Protein AF-A0A7S3IAA1-F1 (afdb_monomer_lite)

InterPro domains:
  IPR026060 Associate of Myc 1 [PTHR13168] (33-112)

Secondary structure (DSSP, 8-state):
-HHHHHHHHHHHHHHHHHHHHHHHHHHHTS-HHHHHHHHHHHHHHTTHHHHHHHHHHHHHH-SS--S-HHHHHHHHTT--TT--HHHHHHHHHHHHHHHHHHHHHHHHHHHHHT--

pLDDT: mean 79.49, std 13.41, range [42.34, 96.75]

Radius of gyration: 30.26 Å; chains: 1; bounding box: 79×22×72 Å

Organism: NCBI:txid182087

Sequence (116 aa):
AEWQRVGERERGSLIGEMAGLVNAVTSQFQSPEKKKEEFRQYLERSGVIDVLTKVLVRLYEEPEKPANAIDFVKMTLGAPTGVDVDALKAENEQLRAKVAELQAQVESLASHTNEE

Foldseek 3Di:
DVVVVVVVVVVVVVVVVVVVVVVVVVVVPCPPVNVVVVVVVVCVVVCVVVQQVVLVVVQVPDPDHDPDSVVSSCVSSPVDPDPPPVVVVVVVVVVVVVVVVVVVVVVVVVVVVVVD

Structure (mmCIF, N/CA/C/O backbone):
data_AF-A0A7S3IAA1-F1
#
_entry.id   AF-A0A7S3IAA1-F1
#
loop_
_atom_site.group_PDB
_atom_site.id
_atom_site.type_symbol
_atom_site.label_atom_id
_atom_site.label_alt_id
_atom_site.label_comp_id
_atom_site.label_asym_id
_atom_site.label_entity_id
_atom_site.label_seq_id
_atom_site.pdbx_PDB_ins_code
_atom_site.Cartn_x
_atom_site.Cartn_y
_atom_site.Cartn_z
_atom_site.occupancy
_atom_site.B_iso_or_equiv
_atom_site.auth_seq_id
_atom_site.auth_comp_id
_atom_site.auth_asym_id
_atom_site.auth_atom_id
_atom_site.pdbx_PDB_model_num
ATOM 1 N N . ALA A 1 1 ? 38.589 6.224 50.310 1.00 60.28 1 ALA A N 1
ATOM 2 C CA . ALA A 1 1 ? 37.349 5.859 49.588 1.00 60.28 1 ALA A CA 1
ATOM 3 C C . ALA A 1 1 ? 37.126 6.667 48.297 1.00 60.28 1 ALA A C 1
ATOM 5 O O . ALA A 1 1 ? 36.463 6.169 47.399 1.00 60.28 1 ALA A O 1
ATOM 6 N N . GLU A 1 2 ? 37.658 7.890 48.162 1.00 56.16 2 GLU A N 1
ATOM 7 C CA . GLU A 1 2 ? 37.430 8.732 46.968 1.00 56.16 2 GLU A CA 1
ATOM 8 C C . GLU A 1 2 ? 38.263 8.346 45.742 1.00 56.16 2 GLU A C 1
ATOM 10 O O . GLU A 1 2 ? 37.742 8.353 44.631 1.00 56.16 2 GLU A O 1
ATOM 15 N N . TRP A 1 3 ? 39.512 7.920 45.938 1.00 59.66 3 TRP A N 1
ATOM 16 C CA . TRP A 1 3 ? 40.422 7.548 44.848 1.00 59.66 3 TRP A CA 1
ATOM 17 C C . TRP A 1 3 ? 39.935 6.360 43.999 1.00 59.66 3 TRP A C 1
ATOM 19 O O . TRP A 1 3 ? 40.119 6.361 42.785 1.00 59.66 3 TRP A O 1
ATOM 29 N N . GLN A 1 4 ? 39.233 5.388 44.596 1.00 59.91 4 GLN A N 1
ATOM 30 C CA . GLN A 1 4 ? 38.594 4.294 43.845 1.00 59.91 4 GLN A CA 1
ATOM 31 C C . GLN A 1 4 ? 37.430 4.793 42.977 1.00 59.91 4 GLN A C 1
ATOM 33 O O . GLN A 1 4 ? 37.339 4.416 41.812 1.00 59.91 4 GLN A O 1
ATOM 38 N N . ARG A 1 5 ? 36.600 5.707 43.504 1.00 62.38 5 ARG A N 1
ATOM 39 C CA . ARG A 1 5 ? 35.459 6.299 42.779 1.00 62.38 5 ARG A CA 1
ATOM 40 C C . ARG A 1 5 ? 35.874 7.190 41.608 1.00 62.38 5 ARG A C 1
ATOM 42 O O . ARG A 1 5 ? 35.110 7.330 40.655 1.00 62.38 5 ARG A O 1
ATOM 49 N N . VAL A 1 6 ? 37.039 7.836 41.683 1.00 63.28 6 VAL A N 1
ATOM 50 C CA . VAL A 1 6 ? 37.577 8.642 40.573 1.00 63.28 6 VAL A CA 1
ATOM 51 C C . VAL A 1 6 ? 38.027 7.728 39.433 1.00 63.28 6 VAL A C 1
ATOM 53 O O . VAL A 1 6 ? 37.550 7.892 38.313 1.00 63.28 6 VAL A O 1
ATOM 56 N N . GLY A 1 7 ? 38.816 6.692 39.733 1.00 67.56 7 GLY A N 1
ATOM 57 C CA . GLY A 1 7 ? 39.273 5.741 38.715 1.00 67.56 7 GLY A CA 1
ATOM 58 C C . GLY A 1 7 ? 38.140 4.956 38.043 1.00 67.56 7 GLY A C 1
ATOM 59 O O . GLY A 1 7 ? 38.246 4.597 36.877 1.00 67.56 7 GLY A O 1
ATOM 60 N N . GLU A 1 8 ? 37.030 4.700 38.738 1.00 65.00 8 GLU A N 1
ATOM 61 C CA . GLU A 1 8 ? 35.856 4.027 38.160 1.00 65.00 8 GLU A CA 1
ATOM 62 C C . GLU A 1 8 ? 35.083 4.904 37.167 1.00 65.00 8 GLU A C 1
ATOM 64 O O . GLU A 1 8 ? 34.632 4.411 36.133 1.00 65.00 8 GLU A O 1
ATOM 69 N N . ARG A 1 9 ? 34.977 6.212 37.443 1.00 67.50 9 ARG A N 1
ATOM 70 C CA . ARG A 1 9 ? 34.344 7.172 36.526 1.00 67.50 9 ARG A CA 1
ATOM 71 C C . ARG A 1 9 ? 35.165 7.375 35.260 1.00 67.50 9 ARG A C 1
ATOM 73 O O . ARG A 1 9 ? 34.595 7.385 34.174 1.00 67.50 9 ARG A O 1
ATOM 80 N N . GLU A 1 10 ? 36.484 7.475 35.386 1.00 69.69 10 GLU A N 1
ATOM 81 C CA . GLU A 1 10 ? 37.376 7.596 34.228 1.00 69.69 10 GLU A CA 1
ATOM 82 C C . GLU A 1 10 ? 37.354 6.327 33.368 1.00 69.69 10 GLU A C 1
ATOM 84 O O . GLU A 1 10 ? 37.229 6.416 32.149 1.00 69.69 10 GLU A O 1
ATOM 89 N N . ARG A 1 11 ? 37.350 5.135 33.988 1.00 68.06 11 ARG A N 1
ATOM 90 C CA . ARG A 1 11 ? 37.173 3.863 33.264 1.00 68.06 11 ARG A CA 1
ATOM 91 C C . ARG A 1 11 ? 35.837 3.796 32.519 1.00 68.06 11 ARG A C 1
ATOM 93 O O . ARG A 1 11 ? 35.815 3.363 31.372 1.00 68.06 11 ARG A O 1
ATOM 100 N N . GLY A 1 12 ? 34.739 4.237 33.136 1.00 70.81 12 GLY A N 1
ATOM 101 C CA . GLY A 1 12 ? 33.426 4.296 32.483 1.00 70.81 12 GLY A CA 1
ATOM 102 C C . GLY A 1 12 ? 33.385 5.266 31.296 1.00 70.81 12 GLY A C 1
ATOM 103 O O . GLY A 1 12 ? 32.824 4.929 30.256 1.00 70.81 12 GLY A O 1
ATOM 104 N N . SER A 1 13 ? 34.035 6.429 31.424 1.00 79.12 13 SER A N 1
ATOM 105 C CA . SER A 1 13 ? 34.156 7.421 30.345 1.00 79.12 13 SER A CA 1
ATOM 106 C C . SER A 1 13 ? 34.938 6.868 29.155 1.00 79.12 13 SER A C 1
ATOM 108 O O . SER A 1 13 ? 34.457 6.915 28.027 1.00 79.12 13 SER A O 1
ATOM 110 N N . LEU A 1 14 ? 36.096 6.253 29.413 1.00 76.44 14 LEU A N 1
ATOM 111 C CA . LEU A 1 14 ? 36.941 5.658 28.374 1.00 76.44 14 LEU A CA 1
ATOM 112 C C . LEU A 1 14 ? 36.243 4.499 27.648 1.00 76.44 14 LEU A C 1
ATOM 114 O O . LEU A 1 14 ? 36.376 4.360 26.434 1.00 76.44 14 LEU A O 1
ATOM 118 N N . ILE A 1 15 ? 35.469 3.676 28.366 1.00 79.56 15 ILE A N 1
ATOM 119 C CA . ILE A 1 15 ? 34.660 2.610 27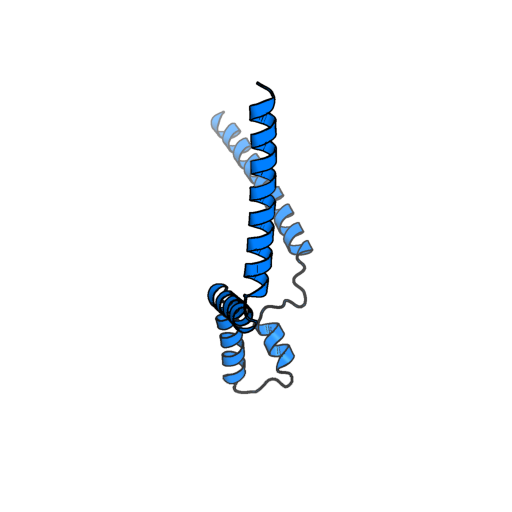.754 1.00 79.56 15 ILE A CA 1
ATOM 120 C C . ILE A 1 15 ? 33.554 3.205 26.873 1.00 79.56 15 ILE A C 1
ATOM 122 O O . ILE A 1 15 ? 33.324 2.702 25.775 1.00 79.56 15 ILE A O 1
ATOM 126 N N . GLY A 1 16 ? 32.896 4.281 27.315 1.00 79.00 16 GLY A N 1
ATOM 127 C CA . GLY A 1 16 ? 31.887 4.990 26.523 1.00 79.00 16 GLY A CA 1
ATOM 128 C C . GLY A 1 16 ? 32.458 5.617 25.246 1.00 79.00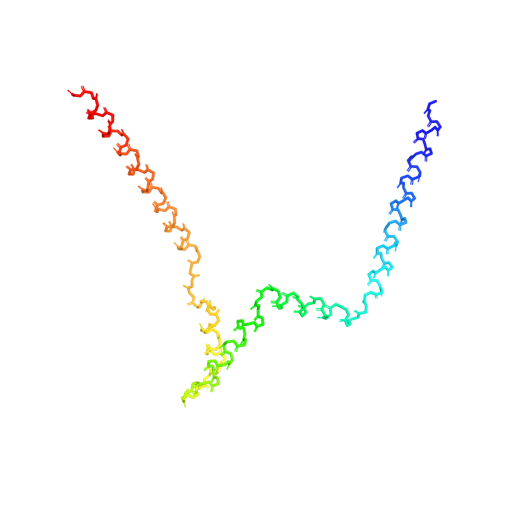 16 GLY A C 1
ATOM 129 O O . GLY A 1 16 ? 31.872 5.471 24.175 1.00 79.00 16 GLY A O 1
ATOM 130 N N . GLU A 1 17 ? 33.631 6.245 25.335 1.00 82.50 17 GLU A N 1
ATOM 131 C CA . GLU A 1 17 ? 34.351 6.815 24.188 1.00 82.50 17 GLU A CA 1
ATOM 132 C C . GLU A 1 17 ? 34.796 5.730 23.199 1.00 82.50 17 GLU A C 1
ATOM 134 O O . GLU A 1 17 ? 34.555 5.852 21.997 1.00 82.50 17 GLU A O 1
ATOM 139 N N . MET A 1 18 ? 35.368 4.628 23.694 1.00 77.38 18 MET A N 1
ATOM 140 C CA . MET A 1 18 ? 35.743 3.471 22.872 1.00 77.38 18 MET A CA 1
ATOM 141 C C . MET A 1 18 ? 34.523 2.838 22.196 1.00 77.38 18 MET A C 1
ATOM 143 O O . MET A 1 18 ? 34.579 2.527 21.009 1.00 77.38 18 MET A O 1
ATOM 147 N N . ALA A 1 19 ? 33.401 2.691 22.906 1.00 79.19 19 ALA A N 1
ATOM 148 C CA . ALA A 1 19 ? 32.158 2.186 22.325 1.00 79.19 19 ALA A CA 1
ATOM 149 C C . ALA A 1 19 ? 31.622 3.114 21.220 1.00 79.19 19 ALA A C 1
ATOM 151 O O . ALA A 1 19 ? 31.203 2.637 20.163 1.00 79.19 19 ALA A O 1
ATOM 152 N N . GLY A 1 20 ? 31.688 4.434 21.426 1.00 78.69 20 GLY A N 1
ATOM 153 C CA . GLY A 1 20 ? 31.322 5.433 20.419 1.00 78.69 20 GLY A CA 1
ATOM 154 C C . GLY A 1 20 ? 32.208 5.369 19.171 1.00 78.69 20 GLY A C 1
ATOM 155 O O . GLY A 1 20 ? 31.694 5.352 18.051 1.00 78.69 20 GLY A O 1
ATOM 156 N N . LEU A 1 21 ? 33.527 5.259 19.357 1.00 79.25 21 LEU A N 1
ATOM 157 C CA . LEU A 1 21 ? 34.501 5.115 18.271 1.00 79.25 21 LEU A CA 1
ATOM 158 C C . LEU A 1 21 ? 34.298 3.816 17.485 1.00 79.25 21 LEU A C 1
ATOM 160 O O . LEU A 1 21 ? 34.279 3.845 16.257 1.00 79.25 21 LEU A O 1
ATOM 164 N N . VAL A 1 22 ? 34.080 2.690 18.169 1.00 76.31 22 VAL A N 1
ATOM 165 C CA . VAL A 1 22 ? 33.798 1.399 17.522 1.00 76.31 22 VAL A CA 1
ATOM 166 C C . VAL A 1 22 ? 32.531 1.486 16.673 1.00 76.31 22 VAL A C 1
ATOM 168 O O . VAL A 1 22 ? 32.541 1.016 15.540 1.00 76.31 22 VAL A O 1
ATOM 171 N N . ASN A 1 23 ? 31.468 2.129 17.166 1.00 76.75 23 ASN A N 1
ATOM 172 C CA . ASN A 1 23 ? 30.213 2.274 16.425 1.00 76.75 23 ASN A CA 1
ATOM 173 C C . ASN A 1 23 ? 30.342 3.201 15.197 1.00 76.75 23 ASN A C 1
ATOM 175 O O . ASN A 1 23 ? 29.765 2.946 14.139 1.00 76.75 23 ASN A O 1
ATOM 179 N N . ALA A 1 24 ? 31.132 4.273 15.312 1.00 72.25 24 ALA A N 1
ATOM 180 C CA . ALA A 1 24 ? 31.429 5.163 14.191 1.00 72.25 24 ALA A CA 1
ATOM 181 C C . ALA A 1 24 ? 32.234 4.441 13.098 1.00 72.25 24 ALA A C 1
ATOM 183 O O . ALA A 1 24 ? 31.900 4.523 11.916 1.00 72.25 24 ALA A O 1
ATOM 184 N N . VAL A 1 25 ? 33.247 3.675 13.506 1.00 72.38 25 VAL A N 1
ATOM 185 C CA . VAL A 1 25 ? 34.108 2.897 12.611 1.00 72.38 25 VAL A CA 1
ATOM 186 C C . VAL A 1 25 ? 33.319 1.784 11.909 1.00 72.38 25 VAL A C 1
ATOM 188 O O . VAL A 1 25 ? 33.410 1.645 10.691 1.00 72.38 25 VAL A O 1
ATOM 191 N N . THR A 1 26 ? 32.482 1.023 12.621 1.00 66.12 26 THR A N 1
ATOM 192 C CA . THR A 1 26 ? 31.661 -0.039 12.008 1.00 66.12 26 THR A CA 1
ATOM 193 C C . THR A 1 26 ? 30.626 0.505 11.020 1.00 66.12 26 THR A C 1
ATOM 195 O O . THR A 1 26 ? 30.405 -0.114 9.978 1.00 66.12 26 THR A O 1
ATOM 198 N N . SER A 1 27 ? 30.040 1.677 11.288 1.00 64.19 27 SER A N 1
ATOM 199 C CA . SER A 1 27 ? 29.138 2.379 10.360 1.00 64.19 27 SER A CA 1
ATOM 200 C C . SER A 1 27 ? 29.848 2.826 9.076 1.00 64.19 27 SER A C 1
ATOM 202 O O . SER A 1 27 ? 29.290 2.725 7.979 1.00 64.19 27 SER A O 1
ATOM 204 N N . GLN A 1 28 ? 31.109 3.252 9.196 1.00 61.78 28 GLN A N 1
ATOM 205 C CA . GLN A 1 28 ? 31.953 3.663 8.072 1.00 61.78 28 GLN A CA 1
ATOM 206 C C . GLN A 1 28 ? 32.351 2.481 7.166 1.00 61.78 28 GLN A C 1
ATOM 208 O O . GLN A 1 28 ? 32.603 2.677 5.978 1.00 61.78 28 GLN A O 1
ATOM 213 N N . PHE A 1 29 ? 32.337 1.252 7.699 1.00 56.69 29 PHE A N 1
ATOM 214 C CA . PHE A 1 29 ? 32.621 0.010 6.969 1.00 56.69 29 PHE A CA 1
ATOM 215 C C . PHE A 1 29 ? 31.384 -0.735 6.449 1.00 56.69 29 PHE A C 1
ATOM 217 O O . PHE A 1 29 ? 31.532 -1.756 5.771 1.00 56.69 29 PHE A O 1
ATOM 224 N N . GLN A 1 30 ? 30.160 -0.265 6.714 1.00 61.53 30 GLN A N 1
ATOM 225 C CA . GLN A 1 30 ? 29.001 -0.791 5.995 1.00 61.53 30 GLN A CA 1
ATOM 226 C C . GLN A 1 30 ? 29.072 -0.313 4.546 1.00 61.53 30 GLN A C 1
ATOM 228 O O . GLN A 1 30 ? 28.681 0.813 4.229 1.00 61.53 30 GLN A O 1
ATOM 233 N N . SER A 1 31 ? 29.584 -1.181 3.671 1.00 70.81 31 SER A N 1
ATOM 234 C CA . SER A 1 31 ? 29.641 -0.897 2.244 1.00 70.81 31 SER A CA 1
ATOM 235 C C . SER A 1 31 ? 28.231 -0.545 1.731 1.00 70.81 31 SER A C 1
ATOM 237 O O . SER A 1 31 ? 27.233 -1.074 2.245 1.00 70.81 31 SER A O 1
ATOM 239 N N . PRO A 1 32 ? 28.102 0.356 0.744 1.00 78.19 32 PRO A N 1
ATOM 240 C CA . PRO A 1 32 ? 26.813 0.696 0.140 1.00 78.19 32 PRO A CA 1
ATOM 241 C C . PRO A 1 32 ? 25.993 -0.538 -0.276 1.00 78.19 32 PRO A C 1
ATOM 243 O O . PRO A 1 32 ? 24.764 -0.526 -0.220 1.00 78.19 32 PRO A O 1
ATOM 246 N N . GLU A 1 33 ? 26.669 -1.622 -0.650 1.00 80.69 33 GLU A N 1
ATOM 247 C CA . GLU A 1 33 ? 26.092 -2.912 -1.020 1.00 80.69 33 GLU A CA 1
ATOM 248 C C . GLU A 1 33 ? 25.440 -3.611 0.174 1.00 80.69 33 GLU A C 1
ATOM 250 O O . GLU A 1 33 ? 24.331 -4.122 0.035 1.00 80.69 33 GLU A O 1
ATOM 255 N N . LYS A 1 34 ? 26.063 -3.574 1.359 1.00 85.81 34 LYS A N 1
ATOM 256 C CA . LYS A 1 34 ? 25.480 -4.147 2.579 1.00 85.81 34 LYS A CA 1
ATOM 257 C C . LYS A 1 34 ? 24.187 -3.429 2.974 1.00 85.81 34 LYS A C 1
ATOM 259 O O . LYS A 1 34 ? 23.204 -4.084 3.299 1.00 85.81 34 LYS A O 1
ATOM 264 N N . LYS A 1 35 ? 24.148 -2.098 2.859 1.00 86.31 35 LYS A N 1
ATOM 265 C CA . LYS A 1 35 ? 22.929 -1.309 3.129 1.00 86.31 35 LYS A CA 1
ATOM 266 C C . LYS A 1 35 ? 21.810 -1.607 2.126 1.00 86.31 35 LYS A C 1
ATOM 268 O O . LYS A 1 35 ? 20.650 -1.725 2.511 1.00 86.31 35 LYS A O 1
ATOM 273 N N . LYS A 1 36 ? 22.147 -1.759 0.838 1.00 90.69 36 LYS A N 1
ATOM 274 C CA . LYS A 1 36 ? 21.185 -2.184 -0.197 1.00 90.69 36 LYS A CA 1
ATOM 275 C C . LYS A 1 36 ? 20.631 -3.577 0.087 1.00 90.69 36 LYS A C 1
ATOM 277 O O . LYS A 1 36 ? 19.443 -3.810 -0.108 1.00 90.69 36 LYS A O 1
ATOM 282 N N . GLU A 1 37 ? 21.485 -4.483 0.542 1.00 93.94 37 GLU A N 1
ATOM 283 C CA . GLU A 1 37 ? 21.103 -5.849 0.876 1.00 93.94 37 GLU A CA 1
ATOM 284 C C . GLU A 1 37 ? 20.176 -5.912 2.093 1.00 93.94 37 GLU A C 1
ATOM 286 O O . GLU A 1 37 ? 19.114 -6.524 2.022 1.00 93.94 37 GLU A O 1
ATOM 291 N N . GLU A 1 38 ? 20.506 -5.191 3.165 1.00 92.88 38 GLU A N 1
ATOM 292 C CA . GLU A 1 38 ? 19.642 -5.051 4.344 1.00 92.88 38 GLU A CA 1
ATOM 293 C C . GLU A 1 38 ? 18.262 -4.479 3.970 1.00 92.88 38 GLU A C 1
ATOM 295 O O . GLU A 1 38 ? 17.235 -4.955 4.459 1.00 92.88 38 GLU A O 1
ATOM 300 N N . PHE A 1 39 ? 18.210 -3.508 3.050 1.00 95.56 39 PHE A N 1
ATOM 301 C CA . PHE A 1 39 ? 16.947 -2.958 2.554 1.00 95.56 39 PHE A CA 1
ATOM 302 C C . PHE A 1 39 ? 16.146 -3.967 1.721 1.00 95.56 39 PHE A C 1
ATOM 304 O O . PHE A 1 39 ? 14.938 -4.092 1.916 1.00 95.56 39 PHE A O 1
ATOM 311 N N . ARG A 1 40 ? 16.796 -4.732 0.833 1.00 95.44 40 ARG A N 1
ATOM 312 C CA . ARG A 1 40 ? 16.133 -5.809 0.076 1.00 95.44 40 ARG A CA 1
ATOM 313 C C . ARG A 1 40 ? 15.530 -6.856 1.008 1.00 95.44 40 ARG A C 1
ATOM 315 O O . ARG A 1 40 ? 14.339 -7.133 0.906 1.00 95.44 40 ARG A O 1
ATOM 322 N N . GLN A 1 41 ? 16.304 -7.339 1.978 1.00 96.25 41 GLN A N 1
ATOM 323 C CA . GLN A 1 41 ? 15.825 -8.303 2.972 1.00 96.25 41 GLN A CA 1
ATOM 324 C C . GLN A 1 41 ? 14.678 -7.747 3.817 1.00 96.25 41 GLN A C 1
ATOM 326 O O . GLN A 1 41 ? 13.763 -8.482 4.186 1.00 96.25 41 GLN A O 1
ATOM 331 N N . TYR A 1 42 ? 14.699 -6.450 4.133 1.00 96.75 42 TYR A N 1
ATOM 332 C CA . TYR A 1 42 ? 13.577 -5.793 4.795 1.00 96.75 42 TYR A CA 1
ATOM 333 C C . TYR A 1 42 ? 12.306 -5.829 3.934 1.00 96.75 42 TYR A C 1
ATOM 335 O O . TYR A 1 42 ? 11.247 -6.196 4.445 1.00 96.75 42 TYR A O 1
ATOM 343 N N . LEU A 1 43 ? 12.395 -5.500 2.642 1.00 96.50 43 LEU A N 1
ATOM 344 C CA . LEU A 1 43 ? 11.250 -5.544 1.723 1.00 96.50 43 LEU A CA 1
ATOM 345 C C . LEU A 1 43 ? 10.712 -6.969 1.525 1.00 96.50 43 LEU A C 1
ATOM 347 O O . LEU A 1 43 ? 9.500 -7.160 1.436 1.00 96.50 43 LEU A O 1
ATOM 351 N N . GLU A 1 44 ? 11.596 -7.966 1.487 1.00 92.56 44 GLU A N 1
ATOM 352 C CA . GLU A 1 44 ? 11.222 -9.383 1.429 1.00 92.56 44 GLU A CA 1
ATOM 353 C C . GLU A 1 44 ? 10.498 -9.818 2.705 1.00 92.56 44 GLU A C 1
ATOM 355 O O . GLU A 1 44 ? 9.368 -10.301 2.649 1.00 92.56 44 GLU A O 1
ATOM 360 N N . ARG A 1 45 ? 11.107 -9.582 3.875 1.00 92.62 45 ARG A N 1
ATOM 361 C CA . ARG A 1 45 ? 10.544 -9.970 5.178 1.00 92.62 45 ARG A CA 1
ATOM 362 C C . ARG A 1 45 ? 9.236 -9.260 5.513 1.00 92.62 45 ARG A C 1
ATOM 364 O O . ARG A 1 45 ? 8.408 -9.830 6.213 1.00 92.62 45 ARG A O 1
ATOM 371 N N . SER A 1 46 ? 9.069 -8.017 5.069 1.00 88.25 46 SER A N 1
ATOM 372 C CA . SER A 1 46 ? 7.830 -7.250 5.260 1.00 88.25 46 SER A CA 1
ATOM 373 C C . SER A 1 46 ? 6.737 -7.604 4.247 1.00 88.25 46 SER A C 1
ATOM 375 O O . SER A 1 46 ? 5.619 -7.115 4.376 1.00 88.25 46 SER A O 1
ATOM 377 N N . GLY A 1 47 ? 7.035 -8.446 3.249 1.00 87.12 47 GLY A N 1
ATOM 378 C CA . GLY A 1 47 ? 6.078 -8.869 2.225 1.00 87.12 47 GLY A CA 1
ATOM 379 C C . GLY A 1 47 ? 5.807 -7.827 1.134 1.00 87.12 47 GLY A C 1
ATOM 380 O O . GLY A 1 47 ? 4.972 -8.065 0.264 1.00 87.12 47 GLY A O 1
ATOM 381 N N . VAL A 1 48 ? 6.519 -6.694 1.123 1.00 90.62 48 VAL A N 1
ATOM 382 C CA . VAL A 1 48 ? 6.341 -5.633 0.113 1.00 90.62 48 VAL A CA 1
ATOM 383 C C . VAL A 1 48 ? 6.613 -6.160 -1.296 1.00 90.62 48 VAL A C 1
ATOM 385 O O . VAL A 1 48 ? 5.869 -5.845 -2.224 1.00 90.62 48 VAL A O 1
ATOM 388 N N . ILE A 1 49 ? 7.644 -6.997 -1.459 1.00 90.94 49 ILE A N 1
ATOM 389 C CA . ILE A 1 49 ? 7.977 -7.589 -2.764 1.00 90.94 49 ILE A CA 1
ATOM 390 C C . ILE A 1 49 ? 6.843 -8.484 -3.275 1.00 90.94 49 ILE A C 1
ATOM 392 O O . ILE A 1 49 ? 6.487 -8.398 -4.449 1.00 90.94 49 IL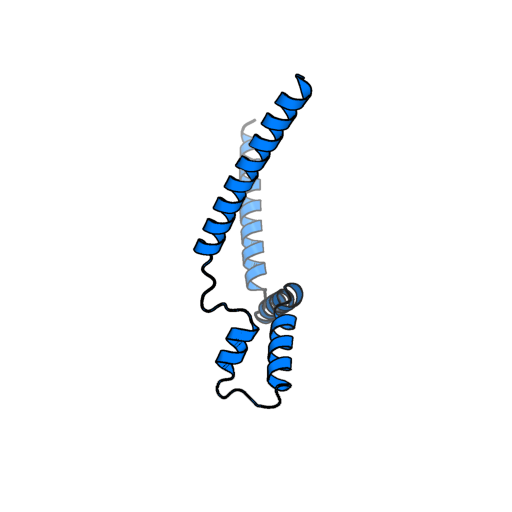E A O 1
ATOM 396 N N . ASP A 1 50 ? 6.244 -9.302 -2.409 1.00 84.38 50 ASP A N 1
ATOM 397 C CA . ASP A 1 50 ? 5.141 -10.198 -2.776 1.00 84.38 50 ASP A CA 1
ATOM 398 C C . ASP A 1 50 ? 3.900 -9.409 -3.224 1.00 84.38 50 ASP A C 1
ATOM 400 O O . ASP A 1 50 ? 3.321 -9.691 -4.275 1.00 84.38 50 ASP A O 1
ATOM 404 N N . VAL A 1 51 ? 3.543 -8.351 -2.490 1.00 87.38 51 VAL A N 1
ATOM 405 C CA . VAL A 1 51 ? 2.420 -7.472 -2.847 1.00 87.38 51 VAL A CA 1
ATOM 406 C C . VAL A 1 51 ? 2.655 -6.787 -4.194 1.00 87.38 51 VAL A C 1
ATOM 408 O O . VAL A 1 51 ? 1.794 -6.859 -5.071 1.00 87.3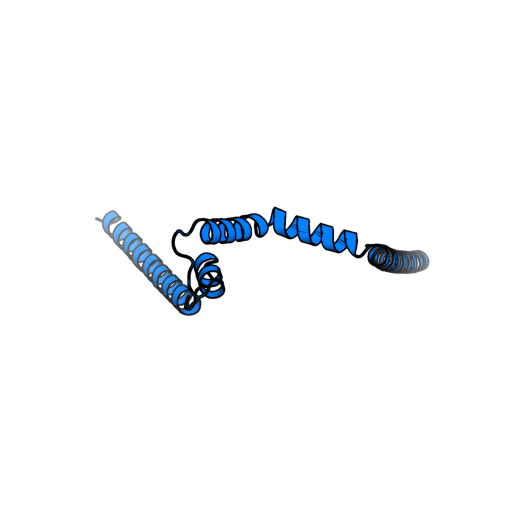8 51 VAL A O 1
ATOM 411 N N . LEU A 1 52 ? 3.822 -6.161 -4.395 1.00 92.44 52 LEU A N 1
ATOM 412 C CA . LEU A 1 52 ? 4.150 -5.505 -5.666 1.00 92.44 52 LEU A CA 1
ATOM 413 C C . LEU A 1 52 ? 4.148 -6.502 -6.831 1.00 92.44 52 LEU A C 1
ATOM 415 O O . LEU A 1 52 ? 3.615 -6.200 -7.898 1.00 92.44 52 LEU A O 1
ATOM 419 N N . THR A 1 53 ? 4.676 -7.708 -6.613 1.00 91.19 53 THR A N 1
ATOM 420 C CA . THR A 1 53 ? 4.679 -8.779 -7.618 1.00 91.19 53 THR A CA 1
ATOM 421 C C . THR A 1 53 ? 3.256 -9.159 -8.017 1.00 91.19 53 THR A C 1
ATOM 423 O O . THR A 1 53 ? 2.950 -9.195 -9.206 1.00 91.19 53 THR A O 1
ATOM 426 N N . LYS A 1 54 ? 2.349 -9.356 -7.053 1.00 86.31 54 LYS A N 1
ATOM 427 C CA . LYS A 1 54 ? 0.938 -9.679 -7.325 1.00 86.31 54 LYS A CA 1
ATOM 428 C C . LYS A 1 54 ? 0.224 -8.595 -8.133 1.00 86.31 54 LYS A C 1
ATOM 430 O O . LYS A 1 54 ? -0.547 -8.924 -9.032 1.00 86.31 54 LYS A O 1
ATOM 435 N N . VAL A 1 55 ? 0.484 -7.315 -7.853 1.00 90.44 55 VAL A N 1
ATOM 436 C CA . VAL A 1 55 ? -0.096 -6.204 -8.630 1.00 90.44 55 VAL A CA 1
ATOM 437 C C . VAL A 1 55 ? 0.400 -6.212 -10.074 1.00 90.44 55 VAL A C 1
ATOM 439 O O . VAL A 1 55 ? -0.399 -6.048 -10.996 1.00 90.44 55 VAL A O 1
ATOM 442 N N . LEU A 1 56 ? 1.699 -6.441 -10.282 1.00 92.12 56 LEU A N 1
ATOM 443 C CA . LEU A 1 56 ? 2.279 -6.512 -11.624 1.00 92.12 56 LEU A CA 1
ATOM 444 C C . LEU A 1 56 ? 1.780 -7.732 -12.407 1.00 92.12 56 LEU A C 1
ATOM 446 O O . LEU A 1 56 ? 1.486 -7.597 -13.592 1.00 92.12 56 LEU A O 1
ATOM 450 N N . VAL A 1 57 ? 1.629 -8.890 -11.756 1.00 88.62 57 VAL A N 1
ATOM 451 C CA . VAL A 1 57 ? 1.039 -10.093 -12.368 1.00 88.62 57 VAL A CA 1
ATOM 452 C C . VAL A 1 57 ? -0.400 -9.821 -12.796 1.00 88.62 57 VAL A C 1
ATOM 454 O O . VAL A 1 57 ? -0.730 -10.059 -13.951 1.00 88.62 57 VAL A O 1
ATOM 457 N N . ARG A 1 58 ? -1.228 -9.220 -11.933 1.00 86.31 58 ARG A N 1
ATOM 458 C CA . ARG A 1 58 ? -2.600 -8.835 -12.301 1.00 86.31 58 ARG A CA 1
ATOM 459 C C . ARG A 1 58 ? -2.637 -7.905 -13.508 1.00 86.31 58 ARG A C 1
ATOM 461 O O . ARG A 1 58 ? -3.375 -8.157 -14.450 1.00 86.31 58 ARG A O 1
ATOM 468 N N . LEU A 1 59 ? -1.799 -6.866 -13.516 1.00 91.44 59 LEU A N 1
ATOM 469 C CA . LEU A 1 59 ? -1.704 -5.958 -14.660 1.00 91.44 59 LEU A CA 1
ATOM 470 C C . LEU A 1 59 ? -1.260 -6.692 -15.936 1.00 91.44 59 LEU A C 1
ATOM 472 O O . LEU A 1 59 ? -1.714 -6.362 -17.032 1.00 91.44 59 LEU A O 1
ATOM 476 N N . TYR A 1 60 ? -0.371 -7.679 -15.815 1.00 91.94 60 TYR A N 1
ATOM 477 C CA . TYR A 1 60 ? 0.083 -8.504 -16.932 1.00 91.94 60 TYR A CA 1
ATOM 478 C C . TYR A 1 60 ? -1.005 -9.456 -17.449 1.00 91.94 60 TYR A C 1
ATOM 480 O O . TYR A 1 60 ? -1.118 -9.627 -18.662 1.00 91.94 60 TYR A O 1
ATOM 488 N N . GLU A 1 61 ? -1.829 -10.009 -16.567 1.00 90.56 61 GLU A N 1
ATOM 489 C CA . GLU A 1 61 ? -2.906 -10.941 -16.910 1.00 90.56 61 GLU A CA 1
ATOM 490 C C . GLU A 1 61 ? -4.150 -10.249 -17.482 1.00 90.56 61 GLU A C 1
ATOM 492 O O . GLU A 1 61 ? -4.939 -10.917 -18.148 1.00 90.56 61 GLU A O 1
ATOM 497 N N . GLU A 1 62 ? -4.317 -8.930 -17.293 1.00 88.56 62 GLU A N 1
ATOM 498 C CA . GLU A 1 62 ? -5.507 -8.251 -17.817 1.00 88.56 62 GLU A CA 1
ATOM 499 C C . GLU A 1 62 ? -5.621 -8.371 -19.348 1.00 88.56 62 GLU A C 1
ATOM 501 O O . GLU A 1 62 ? -4.669 -7.984 -20.052 1.00 88.56 62 GLU A O 1
ATOM 506 N N . PRO A 1 63 ? -6.765 -8.870 -19.872 1.00 81.88 63 PRO A N 1
ATOM 507 C CA . PRO A 1 63 ? -6.963 -9.116 -21.296 1.00 81.88 63 PRO A CA 1
ATOM 508 C C . PRO A 1 63 ? -7.071 -7.805 -22.078 1.00 81.88 63 PRO A C 1
ATOM 510 O O . PRO A 1 63 ? -6.586 -7.720 -23.205 1.00 81.88 63 PRO A O 1
ATOM 513 N N . GLU A 1 64 ? -7.632 -6.764 -21.458 1.00 89.81 64 GLU A N 1
ATOM 514 C CA . GLU A 1 64 ? -7.631 -5.397 -21.969 1.00 89.81 64 GLU A CA 1
ATOM 515 C C . GLU A 1 64 ? -6.749 -4.529 -21.074 1.00 89.81 64 GLU A C 1
ATOM 517 O O . GLU A 1 64 ? -7.052 -4.292 -19.903 1.00 89.81 64 GLU A O 1
ATOM 522 N N . LYS A 1 65 ? -5.619 -4.055 -21.613 1.00 87.94 65 LYS A N 1
ATOM 523 C CA . LYS A 1 65 ? -4.710 -3.210 -20.835 1.00 87.94 65 LYS A CA 1
ATOM 524 C C . LYS A 1 65 ? -5.386 -1.876 -20.512 1.00 87.94 65 LYS A C 1
ATOM 526 O O . LYS A 1 65 ? -5.880 -1.218 -21.429 1.00 87.94 65 LYS A O 1
ATOM 531 N N . PRO A 1 66 ? -5.372 -1.438 -19.240 1.00 87.12 66 PRO A N 1
ATOM 532 C CA . PRO A 1 66 ? -5.946 -0.155 -18.874 1.00 87.12 66 PRO A CA 1
ATOM 533 C C . PRO A 1 66 ? -5.205 0.967 -19.604 1.00 87.12 66 PRO A C 1
ATOM 535 O O . PRO A 1 66 ? -3.976 0.957 -19.693 1.00 87.12 66 PRO A O 1
ATOM 538 N N . ALA A 1 67 ? -5.948 1.972 -20.071 1.00 88.31 67 ALA A N 1
ATOM 539 C CA . ALA A 1 67 ? -5.370 3.144 -20.731 1.00 88.31 67 ALA A CA 1
ATOM 540 C C . ALA A 1 67 ? -4.359 3.885 -19.834 1.00 88.31 67 ALA A C 1
ATOM 542 O O . ALA A 1 67 ? -3.415 4.493 -20.335 1.00 88.31 67 ALA A O 1
ATOM 543 N N . ASN A 1 68 ? -4.531 3.799 -18.507 1.00 90.62 68 ASN A N 1
ATOM 544 C CA . ASN A 1 68 ? -3.579 4.300 -17.524 1.00 90.62 68 ASN A CA 1
ATO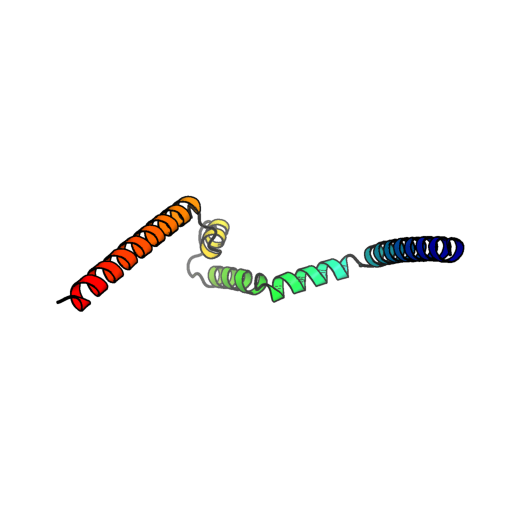M 545 C C . ASN A 1 68 ? -3.155 3.201 -16.534 1.00 90.62 68 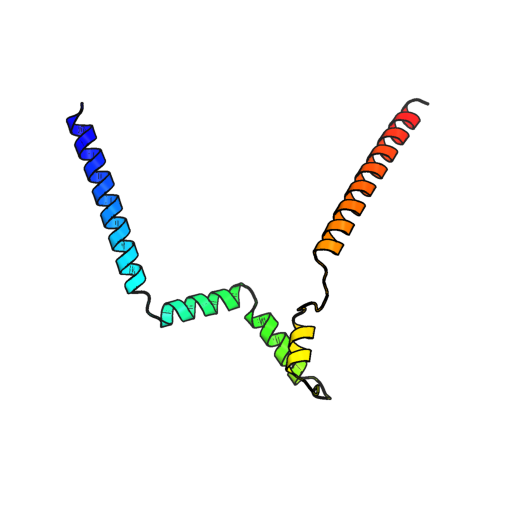ASN A C 1
ATOM 547 O O . ASN A 1 68 ? -3.838 2.918 -15.548 1.00 90.62 68 ASN A O 1
ATOM 551 N N . ALA A 1 69 ? -1.981 2.614 -16.772 1.00 89.12 69 ALA A N 1
ATOM 552 C CA . ALA A 1 69 ? -1.398 1.597 -15.898 1.00 89.12 69 ALA A CA 1
ATOM 553 C C . ALA A 1 69 ? -1.095 2.112 -14.478 1.00 89.12 69 ALA A C 1
ATOM 555 O O . ALA A 1 69 ? -1.172 1.348 -13.518 1.00 89.12 69 ALA A O 1
ATOM 556 N N . ILE A 1 70 ? -0.778 3.403 -14.321 1.00 89.25 70 ILE A N 1
ATOM 557 C CA . ILE A 1 70 ? -0.472 3.990 -13.008 1.00 89.25 70 ILE A CA 1
ATOM 558 C C . ILE A 1 70 ? -1.723 3.993 -12.125 1.00 89.25 70 ILE A C 1
ATOM 560 O O . ILE A 1 70 ? -1.639 3.668 -10.940 1.00 89.25 70 ILE A O 1
ATOM 564 N N . ASP A 1 71 ? -2.882 4.328 -12.692 1.00 87.94 71 ASP A N 1
ATOM 565 C CA . ASP A 1 71 ? -4.137 4.366 -11.937 1.00 87.94 71 ASP A CA 1
ATOM 566 C C . ASP A 1 71 ? -4.588 2.958 -11.527 1.00 87.94 71 ASP A C 1
ATOM 568 O O . ASP A 1 71 ? -5.002 2.757 -10.385 1.00 87.94 71 ASP A O 1
ATOM 572 N N . PHE A 1 72 ? -4.392 1.959 -12.395 1.00 88.19 72 PHE A N 1
ATOM 573 C CA . PHE A 1 72 ? -4.610 0.550 -12.051 1.00 88.19 72 PHE A CA 1
ATOM 574 C C . PHE A 1 72 ? -3.749 0.108 -10.860 1.00 88.19 72 PHE A C 1
ATOM 576 O O . PHE A 1 72 ? -4.249 -0.516 -9.921 1.00 88.19 72 PHE A O 1
ATOM 583 N N . VAL A 1 73 ? -2.457 0.454 -10.862 1.00 89.19 73 VAL A N 1
ATOM 584 C CA . VAL A 1 73 ? -1.537 0.112 -9.766 1.00 89.19 73 VAL A CA 1
ATOM 585 C C . VAL A 1 73 ? -1.968 0.778 -8.456 1.00 89.19 73 VAL A C 1
ATOM 587 O O . VAL A 1 73 ? -2.005 0.105 -7.427 1.00 89.19 73 VAL A O 1
ATOM 590 N N . LYS A 1 74 ? -2.356 2.062 -8.481 1.00 84.38 74 LYS A N 1
ATOM 591 C CA . LYS A 1 74 ? -2.870 2.774 -7.294 1.00 84.38 74 LYS A CA 1
ATOM 592 C C . LYS A 1 74 ? -4.114 2.097 -6.715 1.00 84.38 74 LYS A C 1
ATOM 594 O O . LYS A 1 74 ? -4.167 1.865 -5.509 1.00 84.38 74 LYS A O 1
ATOM 599 N N . MET A 1 75 ? -5.075 1.746 -7.572 1.00 81.62 75 MET A N 1
ATOM 600 C CA . MET A 1 75 ? -6.311 1.075 -7.162 1.00 81.62 75 MET A CA 1
ATOM 601 C C . MET A 1 75 ? -6.032 -0.314 -6.572 1.00 81.62 75 MET A C 1
ATOM 603 O O . MET A 1 75 ? -6.572 -0.673 -5.529 1.00 81.62 75 MET A O 1
ATOM 607 N N . THR A 1 76 ? -5.147 -1.084 -7.208 1.00 81.44 76 THR A N 1
ATOM 608 C CA . THR A 1 76 ? -4.851 -2.471 -6.814 1.00 81.44 76 THR A CA 1
ATOM 609 C C . THR A 1 76 ? -4.026 -2.559 -5.528 1.00 81.44 76 THR A C 1
ATOM 611 O O . THR A 1 76 ? -4.208 -3.492 -4.751 1.00 81.44 76 THR A O 1
ATOM 614 N N . LEU A 1 77 ? -3.146 -1.585 -5.266 1.00 80.06 77 LEU A N 1
ATOM 615 C CA . LEU A 1 77 ? -2.387 -1.496 -4.011 1.00 80.06 77 LEU A CA 1
ATOM 616 C C . LEU A 1 77 ? -3.238 -1.050 -2.813 1.00 80.06 77 LEU A C 1
ATOM 618 O O . LEU A 1 77 ? -2.718 -0.962 -1.703 1.00 80.06 77 LEU A O 1
ATOM 622 N N . GLY A 1 78 ? -4.526 -0.762 -3.018 1.00 63.94 78 GLY A N 1
ATOM 623 C CA . GLY A 1 78 ? -5.397 -0.291 -1.952 1.00 63.94 78 GLY A CA 1
ATOM 624 C C . GLY A 1 78 ? -4.980 1.075 -1.420 1.00 63.94 78 GLY A C 1
ATOM 625 O O . GLY A 1 78 ? -5.287 1.367 -0.272 1.00 63.94 78 GLY A O 1
ATOM 626 N N . ALA A 1 79 ? -4.292 1.905 -2.223 1.00 49.91 79 ALA A N 1
ATOM 627 C CA . ALA A 1 79 ? -4.195 3.328 -1.933 1.00 49.91 79 ALA A CA 1
ATOM 628 C C . ALA A 1 79 ? -5.622 3.865 -2.048 1.00 49.91 79 ALA A C 1
ATOM 630 O O . ALA A 1 79 ? -6.136 3.998 -3.164 1.00 49.91 79 ALA A O 1
ATOM 631 N N . PRO A 1 80 ? -6.318 4.107 -0.932 1.00 43.56 80 PRO A N 1
ATOM 632 C CA . PRO A 1 80 ? -7.697 4.490 -1.020 1.00 43.56 80 PRO A CA 1
ATOM 633 C C . PRO A 1 80 ? -7.666 5.954 -1.419 1.00 43.56 80 PRO A C 1
ATOM 635 O O . PRO A 1 80 ? -7.292 6.821 -0.629 1.00 43.56 80 PRO A O 1
ATOM 638 N N . THR A 1 81 ? -8.062 6.264 -2.645 1.00 47.22 81 THR A N 1
ATOM 639 C CA . THR A 1 81 ? -8.652 7.576 -2.879 1.00 47.22 81 THR A CA 1
ATOM 640 C C . THR A 1 81 ? -9.943 7.612 -2.060 1.00 47.22 81 THR A C 1
ATOM 642 O O . THR A 1 81 ? -10.977 7.150 -2.531 1.00 47.22 81 THR A O 1
ATOM 645 N N . GLY A 1 82 ? -9.863 8.083 -0.809 1.00 49.56 82 GLY A N 1
ATOM 646 C CA . GLY A 1 82 ? -11.035 8.361 0.028 1.00 49.56 82 GLY A CA 1
ATOM 647 C C . GLY A 1 82 ? -11.332 7.421 1.204 1.00 49.56 82 GLY A C 1
ATOM 648 O O . GLY A 1 82 ? -12.487 7.353 1.604 1.00 49.56 82 GLY A O 1
ATOM 649 N N . VAL A 1 83 ? -10.356 6.721 1.800 1.00 52.03 83 VAL A N 1
ATOM 650 C CA . VAL A 1 83 ? -10.568 6.185 3.164 1.00 52.03 83 VAL A CA 1
ATOM 651 C C . VAL A 1 83 ? -10.335 7.328 4.132 1.00 52.03 83 VAL A C 1
ATOM 653 O O . VAL A 1 83 ? -9.200 7.684 4.453 1.00 52.03 83 VAL A O 1
ATOM 656 N N . ASP A 1 84 ? -11.444 7.921 4.549 1.00 61.72 84 ASP A N 1
ATOM 657 C CA . ASP A 1 84 ? -11.485 8.880 5.635 1.00 61.72 84 ASP A CA 1
ATOM 658 C C . ASP A 1 84 ? -11.278 8.124 6.956 1.00 61.72 84 ASP A C 1
ATOM 660 O O . ASP A 1 84 ? -12.188 7.534 7.542 1.00 61.72 84 ASP A O 1
ATOM 664 N N . VAL A 1 85 ? -10.018 8.082 7.383 1.00 68.56 85 VAL A N 1
ATOM 665 C CA . VAL A 1 85 ? -9.600 7.458 8.642 1.00 68.56 85 VAL A CA 1
ATOM 666 C C . VAL A 1 85 ? -10.299 8.113 9.836 1.00 68.56 85 VAL A C 1
ATOM 668 O O . VAL A 1 85 ? -10.523 7.442 10.845 1.00 68.56 85 VAL A O 1
ATOM 671 N N . ASP A 1 86 ? -10.673 9.388 9.729 1.00 70.75 86 ASP A N 1
ATOM 672 C CA . ASP A 1 86 ? -11.365 10.106 10.793 1.00 70.75 86 ASP A CA 1
ATOM 673 C C . ASP A 1 86 ? -12.843 9.697 10.856 1.00 70.75 86 ASP A C 1
ATOM 675 O O . ASP A 1 86 ? -13.354 9.454 11.950 1.00 70.75 86 ASP A O 1
ATOM 679 N N . ALA A 1 87 ? -13.496 9.472 9.709 1.00 73.50 87 ALA A N 1
ATOM 680 C CA . ALA A 1 87 ? -14.837 8.882 9.662 1.00 73.50 87 ALA A CA 1
ATOM 681 C C . ALA A 1 87 ? -14.871 7.467 10.270 1.00 73.50 87 ALA A C 1
ATOM 683 O O . ALA A 1 87 ? -15.745 7.162 11.083 1.00 73.50 87 ALA A O 1
ATOM 684 N N . LEU A 1 88 ? -13.882 6.622 9.954 1.00 76.50 88 LEU A N 1
ATOM 685 C CA . LEU A 1 88 ? -13.782 5.273 10.528 1.00 76.50 88 LEU A CA 1
ATOM 686 C C . LEU A 1 88 ? -13.523 5.288 12.041 1.00 76.50 88 LEU A C 1
ATOM 688 O O . LEU A 1 88 ? -14.036 4.434 12.766 1.00 76.50 88 LEU A O 1
ATOM 692 N N . LYS A 1 89 ? -12.736 6.247 12.541 1.00 81.12 89 LYS A N 1
ATOM 693 C CA . LYS A 1 89 ? -12.534 6.422 13.987 1.00 81.12 89 LYS A CA 1
ATOM 694 C C . LYS A 1 89 ? -13.812 6.879 14.683 1.00 81.12 89 LYS A C 1
ATOM 696 O O . LYS A 1 89 ? -14.155 6.306 15.714 1.00 81.12 89 LYS A O 1
ATOM 701 N N . ALA A 1 90 ? -14.526 7.845 14.107 1.00 85.56 90 ALA A N 1
ATOM 702 C CA . ALA A 1 90 ? -15.791 8.334 14.648 1.00 85.56 90 ALA A CA 1
ATOM 703 C C . ALA A 1 90 ? -16.852 7.221 14.711 1.00 85.56 90 ALA A C 1
ATOM 705 O O . ALA A 1 90 ? -17.531 7.065 15.726 1.00 85.56 90 ALA A O 1
ATOM 706 N N . GLU A 1 91 ? -16.949 6.393 13.667 1.00 87.31 91 GLU A N 1
ATOM 707 C CA . GLU A 1 91 ? -17.835 5.226 13.659 1.00 87.31 91 GLU A CA 1
ATOM 708 C C . GLU A 1 91 ? -17.428 4.203 14.734 1.00 87.31 91 GLU A C 1
ATOM 710 O O . GLU A 1 91 ? -18.281 3.686 15.458 1.00 87.31 91 GLU A O 1
ATOM 715 N N . ASN A 1 92 ? -16.126 3.952 14.916 1.00 90.44 92 ASN A N 1
ATOM 716 C CA . ASN A 1 92 ? -15.644 3.042 15.958 1.00 90.44 92 ASN A CA 1
ATOM 717 C C . ASN A 1 92 ? -15.998 3.534 17.370 1.00 90.44 92 ASN A C 1
ATOM 719 O O . ASN A 1 92 ? -16.413 2.737 18.212 1.00 90.44 92 ASN A O 1
ATOM 723 N N . GLU A 1 93 ? -15.859 4.835 17.631 1.00 93.31 93 GLU A N 1
ATOM 724 C CA . GLU A 1 93 ? -16.232 5.439 18.913 1.00 93.31 93 GLU A CA 1
ATOM 725 C C . GLU A 1 93 ? -17.739 5.343 19.174 1.00 93.31 93 GLU A C 1
ATOM 727 O O . GLU A 1 93 ? -18.142 4.931 20.264 1.00 93.31 93 GLU A O 1
ATOM 732 N N . GLN A 1 94 ? -18.576 5.632 18.173 1.00 92.88 94 GLN A N 1
ATOM 733 C CA . GLN A 1 94 ? -20.032 5.489 18.291 1.00 92.88 94 GLN A CA 1
ATOM 734 C C . GLN A 1 94 ? -20.450 4.043 18.567 1.00 92.88 94 GLN A C 1
ATOM 736 O O . GLN A 1 94 ? -21.280 3.790 19.444 1.00 92.88 94 GLN A O 1
ATOM 741 N N . LEU A 1 95 ? -19.858 3.081 17.855 1.00 93.12 95 LEU A N 1
ATOM 742 C CA . LEU A 1 95 ? -20.130 1.662 18.068 1.00 93.12 95 LEU A CA 1
ATOM 743 C C . LEU A 1 95 ? -19.704 1.217 19.470 1.00 93.12 95 LEU A C 1
ATOM 745 O O . LEU A 1 95 ? -20.460 0.513 20.138 1.00 93.12 95 LEU A O 1
ATOM 749 N N . ARG A 1 96 ? -18.542 1.666 19.961 1.00 93.12 96 ARG A N 1
ATOM 750 C CA . ARG A 1 96 ? -18.092 1.379 21.334 1.00 93.12 96 ARG A CA 1
ATOM 751 C C . ARG A 1 96 ? -19.028 1.964 22.387 1.00 93.12 96 ARG A C 1
ATOM 753 O O . ARG A 1 96 ? -19.350 1.266 23.345 1.00 93.12 96 ARG A O 1
ATOM 760 N N . ALA A 1 97 ? -19.492 3.200 22.203 1.00 93.56 97 ALA A N 1
ATOM 761 C CA . ALA A 1 97 ? -20.455 3.823 23.109 1.00 93.56 97 ALA A CA 1
ATOM 762 C C . ALA A 1 97 ? -21.772 3.032 23.155 1.00 93.56 97 ALA A C 1
ATOM 764 O O . ALA A 1 97 ? -22.292 2.751 24.233 1.00 93.56 97 ALA A O 1
ATOM 765 N N . LYS A 1 98 ? -22.264 2.592 21.992 1.00 91.50 98 LYS A N 1
ATOM 766 C CA . LYS A 1 98 ? -23.495 1.803 21.895 1.00 91.50 98 LYS A CA 1
ATOM 767 C C . LYS A 1 98 ? -23.361 0.411 22.508 1.00 91.50 98 LYS A C 1
ATOM 769 O O . LYS A 1 98 ? -24.294 -0.071 23.141 1.00 91.50 98 LYS A O 1
ATOM 774 N N . VAL A 1 99 ? -22.201 -0.227 22.358 1.00 94.50 99 VAL A N 1
ATOM 775 C CA . VAL A 1 99 ? -21.905 -1.499 23.032 1.00 94.50 99 VAL A CA 1
ATOM 776 C C . VAL A 1 99 ? -21.921 -1.320 24.549 1.00 94.50 99 VAL A C 1
ATOM 778 O O . VAL A 1 99 ? -22.555 -2.120 25.228 1.00 94.50 99 VAL A O 1
ATOM 781 N N . ALA A 1 100 ? -21.294 -0.264 25.073 1.00 93.25 100 ALA A N 1
ATOM 782 C CA . ALA A 1 100 ? -21.285 0.008 26.510 1.00 93.25 100 ALA A CA 1
ATOM 783 C C . ALA A 1 100 ? -22.697 0.281 27.060 1.00 93.25 100 ALA A C 1
ATOM 785 O O . ALA A 1 100 ? -23.068 -0.243 28.108 1.00 93.25 100 ALA A O 1
ATOM 786 N N . GLU A 1 101 ? -23.508 1.053 26.333 1.00 92.31 101 GLU A N 1
ATOM 787 C CA . GLU A 1 101 ? -24.902 1.323 26.696 1.00 92.31 101 GLU A CA 1
ATOM 788 C C . GLU A 1 101 ? -25.739 0.037 26.732 1.00 92.31 101 GLU A C 1
ATOM 790 O O . GLU A 1 101 ? -26.434 -0.231 27.713 1.00 92.31 101 GLU A O 1
ATOM 795 N N . LEU A 1 102 ? -25.652 -0.784 25.682 1.00 91.69 102 LEU A N 1
ATOM 796 C CA . LEU A 1 102 ? -26.385 -2.046 25.607 1.00 91.69 102 LEU A CA 1
ATOM 797 C C . LEU A 1 102 ? -25.926 -3.032 26.687 1.00 91.69 102 LEU A C 1
ATOM 799 O O . LEU A 1 102 ? -26.762 -3.720 27.266 1.00 91.69 102 LEU A O 1
ATOM 803 N N . GLN A 1 103 ? -24.630 -3.078 27.003 1.00 90.62 103 GLN A N 1
ATOM 804 C CA . GLN A 1 103 ? -24.108 -3.885 28.110 1.00 90.62 103 GLN A CA 1
ATOM 805 C C . GLN A 1 103 ? -24.686 -3.440 29.459 1.00 90.62 103 GLN A C 1
ATOM 807 O O . GLN A 1 103 ? -25.158 -4.286 30.215 1.00 90.62 103 GLN A O 1
ATOM 812 N N . ALA A 1 104 ? -24.744 -2.133 29.726 1.00 89.31 104 ALA A N 1
ATOM 813 C CA . ALA A 1 104 ? -25.340 -1.604 30.954 1.00 89.31 104 ALA A CA 1
ATOM 814 C C . ALA A 1 104 ? -26.849 -1.901 31.055 1.00 89.31 104 ALA A C 1
ATOM 816 O O . ALA A 1 104 ? -27.358 -2.214 32.133 1.00 89.31 104 ALA A O 1
ATOM 817 N N . GLN A 1 105 ? -27.579 -1.844 29.935 1.00 89.00 105 GLN A N 1
ATOM 818 C CA . GLN A 1 105 ? -28.997 -2.221 29.899 1.00 89.00 105 GLN A CA 1
ATOM 819 C C . GLN A 1 105 ? -29.200 -3.715 30.175 1.00 89.00 105 GLN A C 1
ATOM 821 O O . GLN A 1 105 ? -30.110 -4.076 30.920 1.00 89.00 105 GLN A O 1
ATOM 826 N N . VAL A 1 106 ? -28.345 -4.576 29.614 1.00 88.00 106 VAL A N 1
ATOM 827 C CA . VAL A 1 106 ? -28.373 -6.022 29.877 1.00 88.00 106 VAL A CA 1
ATOM 828 C C . VAL A 1 106 ? -28.096 -6.313 31.352 1.00 88.00 106 VAL A C 1
ATOM 830 O O . VAL A 1 106 ? -28.817 -7.110 31.944 1.00 88.00 106 VAL A O 1
ATOM 833 N N . GLU A 1 107 ? -27.115 -5.649 31.968 1.00 85.38 107 GLU A N 1
ATOM 834 C CA . GLU A 1 107 ? -26.822 -5.813 33.400 1.00 85.38 107 GLU A CA 1
ATOM 835 C C . GLU A 1 107 ? -27.983 -5.358 34.292 1.00 85.38 107 GLU A C 1
ATOM 837 O O . GLU A 1 107 ? -28.372 -6.084 35.204 1.00 85.38 107 GLU A O 1
ATOM 842 N N . SER A 1 108 ? -28.586 -4.202 34.001 1.00 81.31 108 SER A N 1
ATOM 843 C CA . SER A 1 108 ? -29.744 -3.691 34.748 1.00 81.31 108 SER A CA 1
ATOM 844 C C . SER A 1 108 ? -30.965 -4.609 34.632 1.00 81.31 108 SER A C 1
ATOM 846 O O . SER A 1 108 ? -31.633 -4.909 35.621 1.00 81.31 108 SER A O 1
ATOM 848 N N . LEU A 1 109 ? -31.260 -5.115 33.434 1.00 80.06 109 LEU A N 1
ATOM 849 C CA . LEU A 1 109 ? -32.371 -6.049 33.236 1.00 80.06 109 LEU A CA 1
ATOM 850 C C . LEU A 1 109 ? -32.109 -7.399 33.910 1.00 80.06 109 LEU A C 1
ATOM 852 O O . LEU A 1 109 ? -33.033 -7.984 34.476 1.00 80.06 109 LEU A O 1
ATOM 856 N N . ALA A 1 110 ? -30.861 -7.873 33.894 1.00 75.06 110 ALA A N 1
ATOM 857 C CA . ALA A 1 110 ? -30.458 -9.096 34.578 1.00 75.06 110 ALA A CA 1
ATOM 858 C C . ALA A 1 110 ? -30.524 -8.960 36.107 1.00 75.06 110 ALA A C 1
ATOM 860 O O . ALA A 1 110 ? -30.820 -9.938 36.789 1.00 75.06 110 ALA A O 1
ATOM 861 N N . SER A 1 111 ? -30.282 -7.771 36.669 1.00 73.81 111 SER A N 1
ATOM 862 C CA . SER A 1 111 ? -30.472 -7.554 38.107 1.00 73.81 111 SER A CA 1
ATOM 863 C C . SER A 1 111 ? -31.956 -7.524 38.479 1.00 73.81 111 SER A C 1
ATOM 865 O O . SER A 1 111 ? -32.337 -8.155 39.456 1.00 73.81 111 SER A O 1
ATOM 867 N N . HIS A 1 112 ? -32.808 -6.890 37.664 1.00 68.75 112 HIS A N 1
ATOM 868 C CA . HIS A 1 112 ? -34.255 -6.827 37.918 1.00 68.75 112 HIS A CA 1
ATOM 869 C C . HIS A 1 112 ? -34.954 -8.189 37.790 1.00 68.75 112 HIS A C 1
ATOM 871 O O . HIS A 1 112 ? -35.897 -8.458 38.521 1.00 68.75 112 HIS A O 1
ATOM 877 N N . THR A 1 113 ? -34.489 -9.073 36.904 1.00 68.06 113 THR A N 1
ATOM 878 C CA . THR A 1 113 ? -35.050 -10.434 36.768 1.00 68.06 113 THR A CA 1
ATOM 879 C C . THR A 1 113 ? -34.574 -11.418 37.838 1.00 68.06 113 THR A C 1
ATOM 881 O O . THR A 1 113 ? -35.153 -12.490 37.954 1.00 68.06 113 THR A O 1
ATOM 884 N N . ASN A 1 114 ? -33.544 -11.081 38.622 1.00 56.97 114 ASN A N 1
ATOM 885 C CA . ASN A 1 114 ? -33.102 -11.892 39.764 1.00 56.97 114 ASN A CA 1
ATOM 886 C C . ASN A 1 114 ? -33.750 -11.465 41.099 1.00 56.97 114 ASN A C 1
ATOM 888 O O . ASN A 1 114 ? -33.493 -12.104 42.120 1.00 56.97 114 ASN A O 1
ATOM 892 N N . GLU A 1 115 ? -34.549 -10.392 41.105 1.00 51.72 115 GLU A N 1
ATOM 893 C CA . GLU A 1 115 ? -35.242 -9.867 42.294 1.00 51.72 115 GLU A CA 1
ATOM 894 C C . GLU A 1 115 ? -36.752 -10.199 42.337 1.00 51.72 115 GLU A C 1
ATOM 896 O O . GLU A 1 115 ? -37.383 -9.957 43.367 1.00 51.72 115 GLU A O 1
ATOM 901 N N . GLU A 1 116 ? -37.318 -10.799 41.278 1.00 42.34 116 GLU A N 1
ATOM 902 C CA . GLU A 1 116 ? -38.679 -11.384 41.236 1.00 42.34 116 GLU A CA 1
ATOM 903 C C . GLU A 1 116 ? -38.656 -12.914 41.384 1.00 42.34 116 GLU A C 1
ATOM 905 O O . GLU A 1 116 ? -39.545 -13.448 42.092 1.00 42.34 116 GLU A O 1
#